Protein AF-A0A0N0DBN7-F1 (afdb_monomer_lite)

Radius of gyration: 16.83 Å; chains: 1; bounding box: 36×42×46 Å

Sequence (78 aa):
MSSDTESEERHLENGCWIYGRFYGSWKRGNYVCPIDSEELERLDIFHKCFLVARGEPFSAPIARYSLKIIDLGTGTGI

Foldseek 3Di:
DDPDPPPDPPDDPAFDDDPNFTDGPPPPPPDPDGDDPVVLVVVVVVVVVCCVVVVDPDPDDDDPDPDDDDDDCCRNVD

Secondary structure (DSSP, 8-state):
-------------SEEEETTEEEESTTTTS--S--SHHHHHHHHHHHHHHHHHHSSS-SS---SS------SS-TT--

pLDDT: mean 81.49, std 13.82, range [35.66, 94.56]

Organism: Fusarium langsethiae (NCBI:txid179993)

Structure (mmCIF, N/CA/C/O backbone):
data_AF-A0A0N0DBN7-F1
#
_entry.id   AF-A0A0N0DBN7-F1
#
loop_
_atom_site.group_PDB
_atom_site.id
_atom_site.type_symbol
_atom_site.label_atom_id
_atom_site.label_alt_id
_atom_site.label_comp_id
_atom_site.label_asym_id
_atom_site.label_entity_id
_atom_site.label_seq_id
_atom_site.pdbx_PDB_ins_code
_atom_site.Cartn_x
_atom_site.Cartn_y
_atom_site.Cartn_z
_atom_site.occupancy
_atom_site.B_iso_or_equiv
_atom_site.auth_seq_id
_atom_site.auth_comp_id
_atom_site.auth_asym_id
_atom_site.auth_atom_id
_atom_site.pdbx_PDB_model_num
ATOM 1 N N . MET A 1 1 ? -3.143 31.530 3.969 1.00 35.66 1 MET A N 1
ATOM 2 C CA . MET A 1 1 ? -2.408 31.148 2.748 1.00 35.66 1 MET A CA 1
ATOM 3 C C . MET A 1 1 ? -2.224 29.648 2.815 1.00 35.66 1 MET A C 1
ATOM 5 O O . MET A 1 1 ? -1.466 29.189 3.656 1.00 35.66 1 MET A O 1
ATOM 9 N N . SER A 1 2 ? -3.052 28.915 2.071 1.00 41.06 2 SER A N 1
ATOM 10 C CA . SER A 1 2 ? -2.982 27.455 1.975 1.00 41.06 2 SER A CA 1
ATOM 11 C C . SER A 1 2 ? -1.711 27.127 1.202 1.00 41.06 2 SER A C 1
ATOM 13 O O . SER A 1 2 ? -1.590 27.554 0.060 1.00 41.06 2 SER A O 1
ATOM 15 N N . SER A 1 3 ? -0.729 26.501 1.845 1.00 41.53 3 SER A N 1
ATOM 16 C CA . SER A 1 3 ? 0.438 25.974 1.145 1.00 41.53 3 SER A CA 1
ATOM 17 C C . SER A 1 3 ? -0.023 24.742 0.383 1.00 41.53 3 SER A C 1
ATOM 19 O O . SER A 1 3 ? -0.327 23.717 1.002 1.00 41.53 3 SER A O 1
ATOM 21 N N . ASP A 1 4 ? -0.126 24.870 -0.935 1.00 47.22 4 ASP A N 1
ATOM 22 C CA . ASP A 1 4 ? -0.295 23.738 -1.833 1.00 47.22 4 ASP A CA 1
ATOM 23 C C . ASP A 1 4 ? 0.819 22.737 -1.522 1.00 47.22 4 ASP A C 1
ATOM 25 O O . ASP A 1 4 ? 2.008 23.046 -1.607 1.00 47.22 4 ASP A O 1
ATOM 29 N N . THR A 1 5 ? 0.429 21.565 -1.025 1.00 52.00 5 THR A N 1
ATOM 30 C CA . THR A 1 5 ? 1.363 20.467 -0.787 1.00 52.00 5 THR A CA 1
ATOM 31 C C . THR A 1 5 ? 1.657 19.874 -2.156 1.00 52.00 5 THR A C 1
ATOM 33 O O . THR A 1 5 ? 0.976 18.947 -2.585 1.00 52.00 5 THR A O 1
ATOM 36 N N . GLU A 1 6 ? 2.608 20.458 -2.887 1.00 51.78 6 GLU A N 1
ATOM 37 C CA . GLU A 1 6 ? 3.219 19.767 -4.019 1.00 51.78 6 GLU A CA 1
ATOM 38 C C . GLU A 1 6 ? 3.821 18.475 -3.464 1.00 51.78 6 GLU A C 1
ATOM 40 O O . GLU A 1 6 ? 4.718 18.489 -2.619 1.00 51.78 6 GLU A O 1
ATOM 45 N N . SER A 1 7 ? 3.246 17.343 -3.862 1.00 57.31 7 SER A N 1
ATOM 46 C CA . SER A 1 7 ? 3.783 16.031 -3.540 1.00 57.31 7 SER A CA 1
ATOM 47 C C . SER A 1 7 ? 5.168 15.939 -4.168 1.00 57.31 7 SER A C 1
ATOM 49 O O . SER A 1 7 ? 5.268 15.852 -5.392 1.00 57.31 7 SER A O 1
ATOM 51 N N . GLU A 1 8 ? 6.224 15.980 -3.355 1.00 60.97 8 GLU A N 1
ATOM 52 C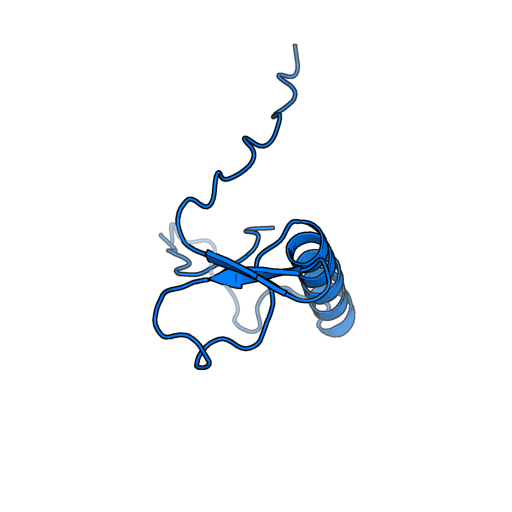 CA . GLU A 1 8 ? 7.578 15.723 -3.841 1.00 60.97 8 GLU A CA 1
ATOM 53 C C . GLU A 1 8 ? 7.583 14.378 -4.578 1.00 60.97 8 GLU A C 1
ATOM 55 O O . GLU A 1 8 ? 7.277 13.329 -3.996 1.00 60.97 8 GLU A O 1
ATOM 60 N N . GLU A 1 9 ? 7.872 14.405 -5.882 1.00 62.78 9 GLU A N 1
ATOM 61 C CA . GLU A 1 9 ? 7.958 13.188 -6.681 1.00 62.78 9 GLU A CA 1
ATOM 62 C C . GLU A 1 9 ? 9.053 12.300 -6.096 1.00 62.78 9 GLU A C 1
ATOM 64 O O . GLU A 1 9 ? 10.236 12.648 -6.109 1.00 62.78 9 GLU A O 1
ATOM 69 N N . ARG A 1 10 ? 8.674 11.124 -5.586 1.00 63.59 10 ARG A N 1
ATOM 70 C CA . ARG A 1 10 ? 9.643 10.164 -5.053 1.00 63.59 10 ARG A CA 1
ATOM 71 C C . ARG A 1 10 ? 10.599 9.759 -6.168 1.00 63.59 10 ARG A C 1
ATOM 73 O O . ARG A 1 10 ? 10.235 9.009 -7.070 1.00 63.59 10 ARG A O 1
ATOM 80 N N . HIS A 1 11 ? 11.833 10.238 -6.088 1.00 63.34 11 HIS A N 1
ATOM 81 C CA . HIS A 1 11 ? 12.888 9.856 -7.012 1.00 63.34 11 HIS A CA 1
ATOM 82 C C . HIS A 1 11 ? 13.347 8.434 -6.686 1.00 63.34 11 HIS A C 1
ATOM 84 O O . HIS A 1 11 ? 14.069 8.183 -5.722 1.00 63.34 11 HIS A O 1
ATOM 90 N N . LEU A 1 12 ? 12.865 7.474 -7.473 1.00 70.69 12 LEU A N 1
ATOM 91 C CA . LEU A 1 12 ? 13.238 6.073 -7.341 1.00 70.69 12 LEU A CA 1
ATOM 92 C C . LEU A 1 12 ? 14.547 5.826 -8.099 1.00 70.69 12 LEU A C 1
ATOM 94 O O . LEU A 1 12 ? 14.558 5.665 -9.315 1.00 70.69 12 LEU A O 1
ATOM 98 N N . GLU A 1 13 ? 15.660 5.774 -7.372 1.00 69.19 13 GLU A N 1
ATOM 99 C CA . GLU A 1 13 ? 16.995 5.634 -7.976 1.00 69.19 13 GLU A CA 1
ATOM 100 C C . GLU A 1 13 ? 17.283 4.212 -8.499 1.00 69.19 13 GLU A C 1
ATOM 102 O O . GLU A 1 13 ? 18.138 4.018 -9.360 1.00 69.19 13 GLU A O 1
ATOM 107 N N . ASN A 1 14 ? 16.557 3.202 -8.004 1.00 79.06 14 ASN A N 1
ATOM 108 C CA . ASN A 1 14 ? 16.889 1.787 -8.185 1.00 79.06 14 ASN A CA 1
ATOM 109 C C . ASN A 1 14 ? 15.734 0.981 -8.810 1.00 79.06 14 ASN A C 1
ATOM 111 O O . ASN A 1 14 ? 14.927 0.364 -8.108 1.00 79.06 14 ASN A O 1
ATOM 115 N N . GLY A 1 15 ? 15.688 0.927 -10.144 1.00 86.12 15 GLY A N 1
ATOM 116 C CA . GLY A 1 15 ? 14.691 0.148 -10.884 1.00 86.12 15 GLY A CA 1
ATOM 117 C C . GLY A 1 15 ? 14.947 0.052 -12.387 1.00 86.12 15 GLY A C 1
ATOM 118 O O . GLY A 1 15 ? 16.004 0.440 -12.881 1.00 86.12 15 GLY A O 1
ATOM 119 N N . CYS A 1 16 ? 13.993 -0.519 -13.119 1.00 90.12 16 CYS A N 1
ATOM 120 C CA . CYS A 1 16 ? 14.045 -0.636 -14.574 1.00 90.12 16 CYS A CA 1
ATOM 121 C C . CYS A 1 16 ? 12.685 -0.344 -15.209 1.00 90.12 16 CYS A C 1
ATOM 123 O O . CYS A 1 16 ? 11.643 -0.711 -14.667 1.00 90.12 16 CYS A O 1
ATOM 125 N N . TRP A 1 17 ? 12.722 0.282 -16.383 1.00 90.88 17 TRP A N 1
ATOM 126 C CA . TRP A 1 17 ? 11.546 0.519 -17.208 1.00 90.88 17 TRP A CA 1
ATOM 127 C C . TRP A 1 17 ? 11.300 -0.676 -18.126 1.00 90.88 17 TRP A C 1
ATOM 129 O O . TRP A 1 17 ? 12.193 -1.097 -18.863 1.00 90.88 17 TRP A O 1
ATOM 139 N N . ILE A 1 18 ? 10.091 -1.229 -18.077 1.00 91.19 18 ILE A N 1
ATOM 140 C CA . ILE A 1 18 ? 9.655 -2.353 -18.908 1.00 91.19 18 ILE A CA 1
ATOM 141 C C . ILE A 1 18 ? 8.267 -2.004 -19.449 1.00 91.19 18 ILE A C 1
ATOM 143 O O . ILE A 1 18 ? 7.354 -1.737 -18.677 1.00 91.19 18 ILE A O 1
ATOM 147 N N . TYR A 1 19 ? 8.117 -1.969 -20.777 1.00 93.62 19 TYR A N 1
ATOM 148 C CA . TYR A 1 19 ? 6.858 -1.620 -21.460 1.00 93.62 19 TYR A CA 1
ATOM 149 C C . TYR A 1 19 ? 6.209 -0.309 -20.974 1.00 93.62 19 TYR A C 1
ATOM 151 O O . TYR A 1 19 ? 4.992 -0.218 -20.865 1.00 93.62 19 TYR A O 1
ATOM 159 N N . GLY A 1 20 ? 7.023 0.709 -20.673 1.00 92.38 20 GLY A N 1
ATOM 160 C CA . GLY A 1 20 ? 6.533 2.011 -20.204 1.00 92.38 20 GLY A CA 1
ATOM 161 C C . GLY A 1 20 ? 6.132 2.053 -18.728 1.00 92.38 20 GLY A C 1
ATOM 162 O O . GLY A 1 20 ? 5.629 3.073 -18.282 1.00 92.38 20 GLY A O 1
ATOM 163 N N . ARG A 1 21 ? 6.384 0.982 -17.969 1.00 93.12 21 ARG A N 1
ATOM 164 C CA . ARG A 1 21 ? 6.120 0.903 -16.530 1.00 93.12 21 ARG A CA 1
ATOM 165 C C . ARG A 1 21 ? 7.415 0.738 -15.740 1.00 93.12 21 ARG A C 1
ATOM 167 O O . ARG A 1 21 ? 8.358 0.107 -16.231 1.00 93.12 21 ARG A O 1
ATOM 174 N N . PHE A 1 22 ? 7.485 1.303 -14.537 1.00 91.06 22 PHE A N 1
ATOM 175 C CA . PHE A 1 22 ? 8.699 1.272 -13.712 1.00 91.06 22 PHE A CA 1
ATOM 176 C C . PHE A 1 22 ? 8.628 0.175 -12.648 1.00 91.06 22 PHE A C 1
ATOM 178 O O . PHE A 1 22 ? 7.651 0.076 -11.916 1.00 91.06 22 PHE A O 1
ATOM 185 N N . TYR A 1 23 ? 9.679 -0.639 -12.534 1.00 90.62 23 TYR A N 1
ATOM 186 C CA . TYR A 1 23 ? 9.757 -1.760 -11.592 1.00 90.62 23 TYR A CA 1
ATOM 187 C C . TYR A 1 23 ? 10.994 -1.652 -10.705 1.00 90.62 23 TYR A C 1
ATOM 189 O O . TYR A 1 23 ? 12.080 -1.324 -11.183 1.00 90.62 23 TYR A O 1
ATOM 197 N N . GLY A 1 24 ? 10.855 -2.007 -9.426 1.00 88.44 24 GLY A N 1
ATOM 198 C CA . GLY A 1 24 ? 11.970 -2.026 -8.478 1.00 88.44 24 GLY A CA 1
ATOM 199 C C . GLY A 1 24 ? 13.038 -3.069 -8.827 1.00 88.44 24 GLY A C 1
ATO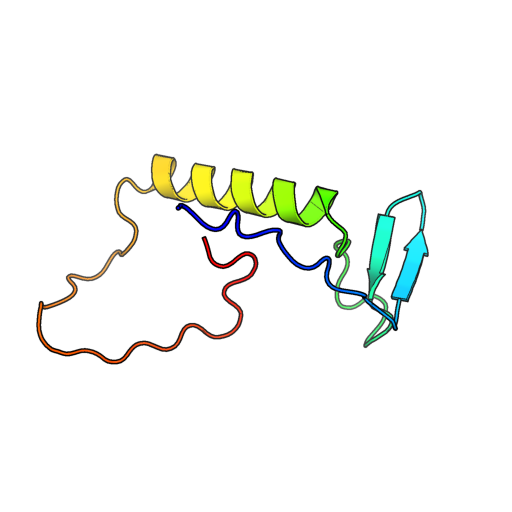M 200 O O . GLY A 1 24 ? 12.739 -4.163 -9.311 1.00 88.44 24 GLY A O 1
ATOM 201 N N . SER A 1 25 ? 14.306 -2.742 -8.565 1.00 85.25 25 SER A N 1
ATOM 202 C CA . SER A 1 25 ? 15.436 -3.648 -8.827 1.00 85.25 25 SER A CA 1
ATOM 203 C C . SER A 1 25 ? 15.663 -4.677 -7.711 1.00 85.25 25 SER A C 1
ATOM 205 O O . SER A 1 25 ? 16.198 -5.763 -7.960 1.00 85.25 25 SER A O 1
ATOM 207 N N . TRP A 1 26 ? 15.242 -4.368 -6.480 1.00 79.94 26 TRP A N 1
ATOM 208 C CA . TRP A 1 26 ? 15.374 -5.265 -5.334 1.00 79.94 26 TRP A CA 1
ATOM 209 C C . TRP A 1 26 ? 14.518 -6.517 -5.514 1.00 79.94 26 TRP A C 1
ATOM 211 O O . TRP A 1 26 ? 13.315 -6.427 -5.754 1.00 79.94 26 TRP A O 1
ATOM 221 N N . LYS A 1 27 ? 15.129 -7.700 -5.349 1.00 78.69 27 LYS A N 1
ATOM 222 C CA . LYS A 1 27 ? 14.425 -8.992 -5.425 1.00 78.69 27 LYS A CA 1
ATOM 223 C C . LYS A 1 27 ? 13.582 -9.129 -6.702 1.00 78.69 27 LYS A C 1
ATOM 225 O O . LYS A 1 27 ? 12.458 -9.630 -6.650 1.00 78.69 27 LYS A O 1
ATOM 230 N N . ARG A 1 28 ? 14.145 -8.692 -7.835 1.00 72.50 28 ARG A N 1
ATOM 231 C CA . ARG A 1 28 ? 13.506 -8.681 -9.159 1.00 72.50 28 ARG A CA 1
ATOM 232 C C . ARG A 1 28 ? 12.694 -9.959 -9.410 1.00 72.50 28 ARG A C 1
ATOM 234 O O . ARG A 1 28 ? 13.216 -11.062 -9.278 1.00 72.50 28 ARG A O 1
ATOM 241 N N . GLY A 1 29 ? 11.415 -9.788 -9.740 1.00 73.56 29 GLY A N 1
ATOM 242 C CA . GLY A 1 29 ? 10.459 -10.879 -9.960 1.00 73.56 29 GLY A CA 1
ATOM 243 C C . GLY A 1 29 ? 9.612 -11.269 -8.742 1.00 73.56 29 GLY A C 1
ATOM 244 O O . GLY A 1 29 ? 8.559 -11.864 -8.933 1.00 73.56 29 GLY A O 1
ATOM 245 N N . ASN A 1 30 ? 9.999 -10.905 -7.511 1.00 83.00 30 ASN A N 1
ATOM 246 C CA . ASN A 1 30 ? 9.155 -11.149 -6.329 1.00 83.00 30 ASN A CA 1
ATOM 247 C C . ASN A 1 30 ? 8.008 -10.138 -6.202 1.00 83.00 30 ASN A C 1
ATOM 249 O O . ASN A 1 30 ? 6.949 -10.482 -5.686 1.00 83.00 30 ASN A O 1
ATOM 253 N N . TYR A 1 31 ? 8.212 -8.902 -6.665 1.00 84.19 31 TYR A N 1
ATOM 254 C CA . TYR A 1 31 ? 7.148 -7.913 -6.805 1.00 84.19 31 TYR A CA 1
ATOM 255 C C . TYR A 1 31 ? 6.866 -7.723 -8.293 1.00 84.19 31 TYR A C 1
ATOM 257 O O . TYR A 1 31 ? 7.724 -7.249 -9.037 1.00 84.19 31 TYR A O 1
ATOM 265 N N . VAL A 1 32 ? 5.696 -8.189 -8.729 1.00 87.25 32 VAL A N 1
ATOM 266 C CA . VAL A 1 32 ? 5.310 -8.231 -10.149 1.00 87.25 32 VAL A CA 1
ATOM 267 C C . VAL A 1 32 ? 4.582 -6.971 -10.607 1.00 87.25 32 VAL A C 1
ATOM 269 O O . VAL A 1 32 ? 4.387 -6.792 -11.806 1.00 87.25 32 VAL A O 1
ATOM 272 N N . CYS A 1 33 ? 4.178 -6.109 -9.673 1.00 89.62 33 CYS A N 1
ATOM 273 C CA . CYS A 1 33 ? 3.495 -4.866 -9.992 1.00 89.62 33 CYS A CA 1
ATOM 274 C C . CYS A 1 33 ? 4.507 -3.742 -10.266 1.00 89.62 33 CYS A C 1
ATOM 276 O O . CYS A 1 33 ? 5.601 -3.739 -9.689 1.00 89.62 33 CYS A O 1
ATOM 278 N N . PRO A 1 34 ? 4.152 -2.791 -11.140 1.00 92.19 34 PRO A N 1
ATOM 279 C CA . PRO A 1 34 ? 4.916 -1.562 -11.292 1.00 92.19 34 PRO A CA 1
ATOM 280 C C . PRO A 1 34 ? 4.870 -0.703 -10.018 1.00 92.19 34 PRO A C 1
ATOM 282 O O . PRO A 1 34 ? 4.103 -0.972 -9.100 1.00 92.19 34 PRO A O 1
ATOM 285 N N . ILE A 1 35 ? 5.737 0.301 -9.930 1.00 89.56 35 ILE A N 1
ATOM 286 C CA . ILE A 1 35 ? 5.856 1.245 -8.805 1.00 89.56 35 ILE A CA 1
ATOM 287 C C . ILE A 1 35 ? 5.965 2.693 -9.320 1.00 89.56 35 ILE A C 1
ATOM 289 O O . ILE A 1 35 ? 6.726 3.501 -8.795 1.00 89.56 35 ILE A O 1
ATOM 293 N N . ASP A 1 36 ? 5.237 2.991 -10.395 1.00 91.31 36 ASP A N 1
ATOM 294 C CA . ASP A 1 36 ? 5.123 4.310 -11.028 1.00 91.31 36 ASP A CA 1
ATOM 295 C C . ASP A 1 36 ? 3.875 5.080 -10.553 1.00 91.31 36 ASP A C 1
ATOM 297 O O . ASP A 1 36 ? 3.058 4.570 -9.785 1.00 91.31 36 ASP A O 1
ATOM 301 N N . SER A 1 37 ? 3.735 6.332 -11.003 1.00 89.75 37 SER A N 1
ATOM 302 C CA . SER A 1 37 ? 2.607 7.212 -10.663 1.00 89.75 37 SER A CA 1
ATOM 303 C C . SER A 1 37 ? 1.255 6.660 -11.115 1.00 89.75 37 SER A C 1
ATOM 305 O O . SER A 1 37 ? 0.269 6.791 -10.396 1.00 89.75 37 SER A O 1
ATOM 307 N N . GLU A 1 38 ? 1.206 5.993 -12.268 1.00 92.31 38 GLU A N 1
ATOM 308 C CA . GLU A 1 38 ? -0.017 5.359 -12.767 1.00 92.31 38 GLU A CA 1
ATOM 309 C C . GLU A 1 38 ? -0.469 4.213 -11.844 1.00 92.31 38 GLU A C 1
ATOM 311 O O . GLU A 1 38 ? -1.657 4.064 -11.559 1.00 92.31 38 GLU A O 1
ATOM 316 N N . GLU A 1 39 ? 0.465 3.407 -11.324 1.00 92.44 39 GLU A N 1
ATOM 317 C CA . GLU A 1 39 ? 0.122 2.380 -10.334 1.00 92.44 39 GLU A CA 1
ATOM 318 C C . GLU A 1 39 ? -0.332 2.982 -9.003 1.00 92.44 39 GLU A C 1
ATOM 320 O O . GLU A 1 39 ? -1.230 2.437 -8.358 1.00 92.44 39 GLU A O 1
ATOM 325 N N . LEU A 1 40 ? 0.262 4.108 -8.601 1.00 90.56 40 LEU A N 1
ATOM 326 C CA . LEU A 1 40 ? -0.140 4.835 -7.401 1.00 90.56 40 LEU A CA 1
ATOM 327 C C . LEU A 1 40 ? -1.609 5.283 -7.496 1.00 90.56 40 LEU A C 1
ATOM 329 O O . LEU A 1 40 ? -2.396 4.986 -6.600 1.00 90.56 40 LEU A O 1
ATOM 333 N N . GLU A 1 41 ? -2.007 5.883 -8.621 1.00 92.62 41 GLU A N 1
ATOM 334 C CA . GLU A 1 41 ? -3.399 6.278 -8.882 1.00 92.62 41 GLU A CA 1
ATOM 335 C C . GLU A 1 41 ? -4.345 5.063 -8.904 1.00 92.62 41 GLU A C 1
ATOM 337 O O . GLU A 1 41 ? -5.443 5.089 -8.337 1.00 92.62 41 GLU A O 1
ATOM 342 N N . ARG A 1 42 ? -3.906 3.944 -9.494 1.00 94.56 42 ARG A N 1
ATOM 343 C CA . ARG A 1 42 ? -4.673 2.690 -9.486 1.00 94.56 42 ARG A CA 1
ATOM 344 C C . ARG A 1 42 ? -4.935 2.188 -8.059 1.00 94.56 42 ARG A C 1
ATOM 346 O O . ARG A 1 42 ? -6.021 1.664 -7.788 1.00 94.56 42 ARG A O 1
ATOM 353 N N . LEU 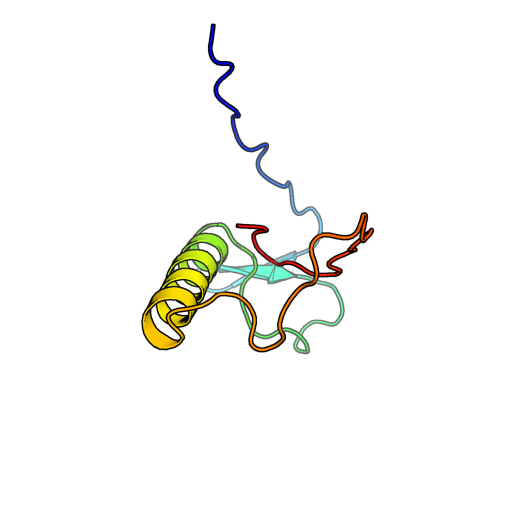A 1 43 ? -3.959 2.313 -7.155 1.00 93.06 43 LEU A N 1
ATOM 354 C CA . LEU A 1 43 ? -4.098 1.926 -5.747 1.00 93.06 43 LEU A CA 1
ATOM 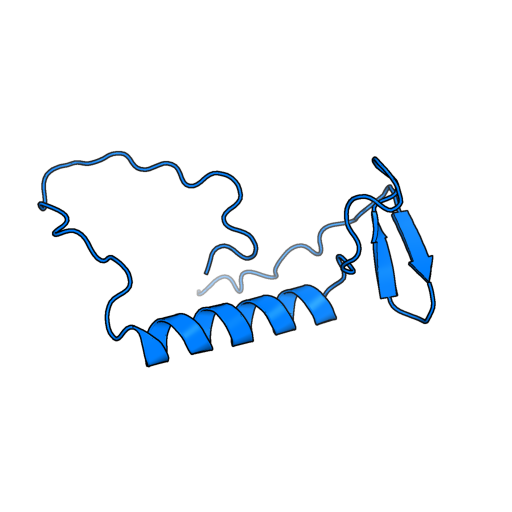355 C C . LEU A 1 43 ? -5.074 2.836 -4.991 1.00 93.06 43 LEU A C 1
ATOM 357 O O . LEU A 1 43 ? -5.845 2.326 -4.177 1.00 93.06 43 LEU A O 1
ATOM 361 N N . ASP A 1 44 ? -5.125 4.126 -5.312 1.00 93.56 44 ASP A N 1
ATOM 362 C CA . ASP A 1 44 ? -6.082 5.067 -4.715 1.00 93.56 44 ASP A CA 1
ATOM 363 C C . ASP A 1 44 ? -7.529 4.750 -5.114 1.00 93.56 44 ASP A C 1
ATOM 365 O O . ASP A 1 44 ? -8.434 4.701 -4.270 1.00 93.56 44 ASP A O 1
ATOM 369 N N . ILE A 1 45 ? -7.759 4.432 -6.393 1.00 94.12 45 ILE A N 1
ATOM 370 C CA . ILE A 1 45 ? -9.069 3.961 -6.868 1.00 94.12 45 ILE A CA 1
ATOM 371 C C . ILE A 1 45 ? -9.461 2.676 -6.128 1.00 94.12 45 ILE A C 1
ATOM 373 O O . ILE A 1 45 ? -10.595 2.535 -5.662 1.00 94.12 45 ILE A O 1
ATOM 377 N N . PHE A 1 46 ? -8.519 1.745 -5.977 1.00 92.62 46 PHE A N 1
ATOM 378 C CA . PHE A 1 46 ? -8.753 0.481 -5.285 1.00 92.62 46 PHE A CA 1
ATOM 379 C C . PHE A 1 46 ? -9.086 0.676 -3.797 1.00 92.62 46 PHE A C 1
ATOM 381 O O . PHE A 1 46 ? -10.029 0.057 -3.294 1.00 92.62 46 PHE A O 1
ATOM 388 N N . HIS A 1 47 ? -8.385 1.583 -3.110 1.00 90.50 47 HIS A N 1
ATOM 389 C CA . HIS A 1 47 ? -8.715 1.997 -1.746 1.00 90.50 47 HIS A CA 1
ATOM 390 C C . HIS A 1 47 ? -10.160 2.516 -1.672 1.00 90.50 47 HIS A C 1
ATOM 392 O O . HIS A 1 47 ? -10.951 2.077 -0.828 1.00 90.50 47 HIS A O 1
ATOM 398 N N . LYS A 1 48 ? -10.5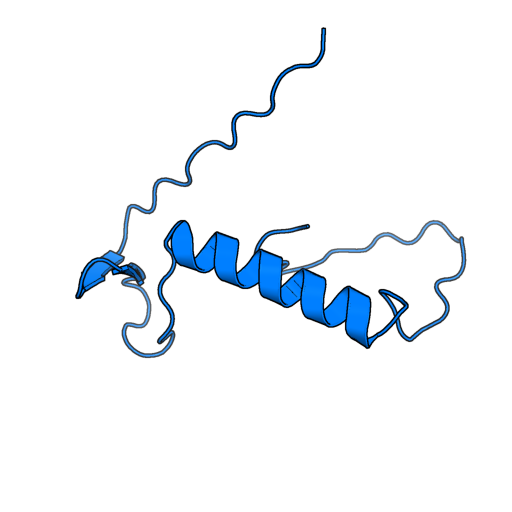56 3.390 -2.609 1.00 91.81 48 LYS A N 1
ATOM 399 C CA . LYS A 1 48 ? -11.916 3.938 -2.647 1.00 91.81 48 LYS A CA 1
ATOM 400 C C . LYS A 1 48 ? -12.979 2.861 -2.862 1.00 91.81 48 LYS A C 1
ATOM 402 O O . LYS A 1 48 ? -14.020 2.908 -2.200 1.00 91.81 48 LYS A O 1
ATOM 407 N N . CYS A 1 49 ? -12.728 1.886 -3.736 1.00 94.06 49 CYS A N 1
ATOM 408 C CA . CYS A 1 49 ? -13.629 0.752 -3.943 1.00 94.06 49 CYS A CA 1
ATOM 409 C C . CYS A 1 49 ? -13.903 0.001 -2.633 1.00 94.06 49 CYS A C 1
ATOM 411 O O . CYS A 1 49 ? -15.058 -0.318 -2.346 1.00 94.06 49 CYS A O 1
ATOM 413 N N . PHE A 1 50 ? -12.878 -0.231 -1.808 1.00 90.31 50 PHE A N 1
ATOM 414 C CA . PHE A 1 50 ? -13.061 -0.899 -0.520 1.00 90.31 50 PHE A CA 1
ATOM 415 C C . PHE A 1 50 ? -13.839 -0.070 0.489 1.00 90.31 50 PHE A C 1
ATOM 417 O O . PHE A 1 50 ? -14.689 -0.630 1.179 1.00 90.31 50 PHE A O 1
ATOM 424 N N . LEU A 1 51 ? -13.589 1.238 0.573 1.00 90.00 51 LEU A N 1
ATOM 425 C CA . LEU A 1 51 ? -14.366 2.109 1.454 1.00 90.00 51 LEU A CA 1
ATOM 426 C C . LEU A 1 51 ? -15.858 2.071 1.100 1.00 90.00 51 LEU A C 1
ATOM 428 O O . LEU A 1 51 ? -16.697 1.937 1.987 1.00 90.00 51 LEU A O 1
ATOM 432 N N . VAL A 1 52 ? -16.190 2.134 -0.195 1.00 93.94 52 VAL A N 1
ATOM 433 C CA . VAL A 1 52 ? -17.584 2.063 -0.666 1.00 93.94 52 VAL A CA 1
ATOM 434 C C . VAL A 1 52 ? -18.195 0.691 -0.383 1.00 93.94 52 VAL A C 1
ATOM 436 O O . VAL A 1 52 ? -19.315 0.615 0.111 1.00 93.94 52 VAL A O 1
ATOM 439 N N . ALA A 1 53 ? -17.468 -0.393 -0.665 1.00 94.25 53 ALA A N 1
ATOM 440 C CA . ALA A 1 53 ? -17.972 -1.749 -0.468 1.00 94.25 53 ALA A CA 1
ATOM 441 C C . ALA A 1 53 ? -18.164 -2.110 1.015 1.00 94.25 53 ALA A C 1
ATOM 443 O O . ALA A 1 53 ? -19.081 -2.856 1.351 1.00 94.25 53 ALA A O 1
ATOM 444 N N . ARG A 1 54 ? -17.296 -1.608 1.904 1.00 91.12 54 ARG A N 1
ATOM 445 C CA . ARG A 1 54 ? -17.334 -1.924 3.340 1.00 91.12 54 ARG A CA 1
ATOM 446 C C . ARG A 1 54 ? -18.253 -1.013 4.145 1.00 91.12 54 ARG A C 1
ATOM 448 O O . ARG A 1 54 ? -18.684 -1.423 5.219 1.00 91.12 54 ARG A O 1
ATOM 455 N N . GLY A 1 55 ? -18.513 0.208 3.681 1.00 88.31 55 GLY A N 1
ATOM 456 C CA . GLY A 1 55 ? -19.279 1.226 4.408 1.00 88.31 55 GLY A CA 1
ATOM 457 C C . GLY A 1 55 ? -18.514 1.867 5.573 1.00 88.31 55 GLY A C 1
ATOM 458 O O . GLY A 1 55 ? -18.611 3.074 5.755 1.00 88.31 55 GLY A O 1
ATOM 459 N N . GLU A 1 56 ? -17.707 1.093 6.308 1.00 84.38 56 GLU A N 1
ATOM 460 C CA . GLU A 1 56 ? -16.884 1.562 7.429 1.00 84.38 56 GLU A CA 1
ATOM 461 C C . GLU A 1 56 ? -15.397 1.181 7.257 1.00 8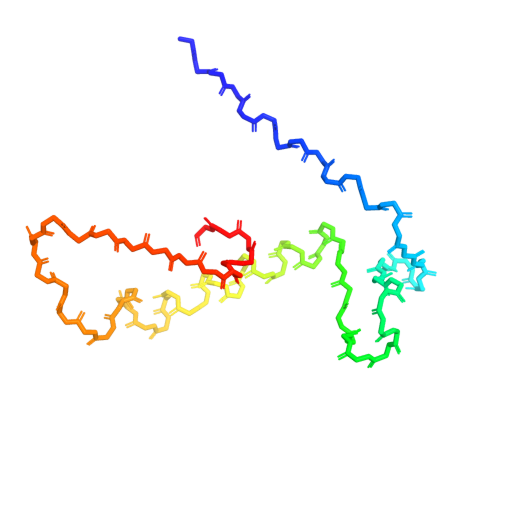4.38 56 GLU A C 1
ATOM 463 O O . GLU A 1 56 ? -15.080 0.078 6.790 1.00 84.38 56 GLU A O 1
ATOM 468 N N . PRO A 1 57 ? -14.451 2.046 7.677 1.00 78.62 57 PRO A N 1
ATOM 469 C CA . PRO A 1 57 ? -13.014 1.810 7.517 1.00 78.62 57 PRO A CA 1
ATOM 470 C C . PRO A 1 57 ? -12.469 0.714 8.444 1.00 78.62 57 PRO A C 1
ATOM 472 O O . PRO A 1 57 ? -11.486 0.053 8.109 1.00 78.62 57 PRO A O 1
ATOM 475 N N . PHE A 1 58 ? -13.131 0.420 9.565 1.00 81.38 58 PHE A N 1
ATOM 476 C CA . PHE A 1 58 ? -12.669 -0.562 10.551 1.00 81.38 58 PHE A CA 1
ATOM 477 C C . PHE A 1 58 ? -13.794 -1.519 10.935 1.00 81.38 58 PHE A C 1
ATOM 479 O O . PHE A 1 58 ? -14.937 -1.111 11.094 1.00 81.38 58 PHE A O 1
ATOM 486 N N . SER A 1 59 ? -13.470 -2.804 11.085 1.00 83.94 59 SER A N 1
ATOM 487 C CA . SER A 1 59 ? -14.455 -3.815 11.502 1.00 83.94 59 SER A CA 1
ATOM 488 C C . SER A 1 59 ? -14.605 -3.906 13.024 1.00 83.94 59 SER A C 1
ATOM 490 O O . SER A 1 59 ? -15.589 -4.451 13.512 1.00 83.94 59 SER A O 1
ATOM 492 N N . ALA A 1 60 ? -13.620 -3.410 13.777 1.00 84.06 60 ALA A N 1
ATOM 493 C CA . ALA A 1 60 ? -13.625 -3.426 15.233 1.00 84.06 60 ALA A CA 1
ATOM 494 C C . ALA A 1 60 ? -14.030 -2.050 15.787 1.00 84.06 60 ALA A C 1
ATOM 496 O O . ALA A 1 60 ? -13.589 -1.030 15.251 1.00 84.06 60 ALA A O 1
ATOM 497 N N . PRO A 1 61 ? -14.817 -1.995 16.875 1.00 82.25 61 PRO A N 1
ATOM 498 C CA . PRO A 1 61 ? -15.126 -0.740 17.543 1.00 82.25 61 PRO A CA 1
ATOM 499 C C . PRO A 1 61 ? -13.847 -0.141 18.139 1.00 82.25 61 PRO A C 1
ATOM 501 O O . PRO A 1 61 ? -13.243 -0.707 19.050 1.00 82.25 61 PRO A O 1
ATOM 504 N N . ILE A 1 62 ? -13.432 1.018 17.629 1.00 79.38 62 ILE A N 1
ATOM 505 C CA . ILE A 1 62 ? -12.290 1.760 18.167 1.00 79.38 62 ILE A CA 1
ATOM 506 C C . ILE A 1 62 ? -12.794 2.628 19.320 1.00 79.38 62 ILE A C 1
ATOM 508 O O . ILE A 1 62 ? -13.513 3.610 19.121 1.00 79.38 62 ILE A O 1
ATOM 512 N N . ALA A 1 63 ? -12.434 2.255 20.547 1.00 77.50 63 ALA A N 1
ATOM 513 C CA . ALA A 1 63 ? -12.748 3.057 21.720 1.00 77.50 63 ALA A CA 1
ATOM 514 C C . ALA A 1 63 ? -11.957 4.376 21.683 1.00 77.50 63 ALA A C 1
ATOM 516 O O . ALA A 1 63 ? -10.760 4.377 21.401 1.00 77.50 63 ALA A O 1
ATOM 517 N N . ARG A 1 64 ? -12.615 5.499 22.002 1.00 69.75 64 ARG A N 1
ATOM 518 C CA . ARG A 1 64 ? -12.039 6.861 21.974 1.00 69.75 64 ARG A CA 1
ATOM 519 C C . ARG A 1 64 ? -11.044 7.142 23.115 1.00 69.75 64 ARG A C 1
ATOM 521 O O . ARG A 1 64 ? -11.004 8.248 23.646 1.00 69.75 64 ARG A O 1
ATOM 528 N N . TYR A 1 65 ? -10.265 6.148 23.524 1.00 74.56 65 TYR A N 1
ATOM 529 C CA . TYR A 1 65 ? -9.108 6.359 24.389 1.00 74.56 65 TYR A CA 1
ATOM 530 C C . TYR A 1 65 ? -7.921 6.811 23.529 1.00 74.56 65 TYR A C 1
ATOM 532 O O . TYR A 1 65 ? -7.931 6.636 22.312 1.00 74.56 65 TYR A O 1
ATOM 540 N N . SER A 1 66 ? -6.907 7.423 24.139 1.00 73.88 66 SER A N 1
ATOM 541 C CA . SER A 1 66 ? -5.704 7.924 23.462 1.00 73.88 66 SER A CA 1
ATOM 542 C C . SER A 1 66 ? -4.827 6.783 22.924 1.00 73.88 66 SER A C 1
ATOM 544 O O . SER A 1 66 ? -3.754 6.485 23.447 1.00 73.88 66 SER A O 1
ATOM 546 N N . LEU A 1 67 ? -5.296 6.120 21.869 1.00 80.62 67 LEU A N 1
ATOM 547 C CA . LEU A 1 67 ? -4.577 5.064 21.172 1.00 80.62 67 LEU A CA 1
ATOM 548 C C . LEU A 1 67 ? -3.482 5.680 20.300 1.00 80.62 67 LEU A C 1
ATOM 550 O O . LEU A 1 67 ? -3.717 6.629 19.553 1.00 80.62 67 LEU A O 1
ATOM 554 N N . LYS A 1 68 ? -2.277 5.116 20.384 1.00 85.75 68 LYS A N 1
ATOM 555 C CA . LYS A 1 68 ? -1.191 5.387 19.440 1.00 85.75 68 LYS A CA 1
ATOM 556 C C . LYS A 1 68 ? -1.165 4.246 18.435 1.00 85.75 68 LYS A C 1
ATOM 558 O O . LYS A 1 68 ? -0.908 3.109 18.820 1.00 85.75 68 LYS A O 1
ATOM 563 N N . ILE A 1 69 ? -1.461 4.553 17.177 1.00 84.56 69 ILE A N 1
ATOM 564 C CA . ILE A 1 69 ? -1.514 3.580 16.084 1.00 84.56 69 ILE A CA 1
ATOM 565 C C . ILE A 1 69 ? -0.359 3.878 15.132 1.00 84.56 69 ILE A C 1
ATOM 567 O O . ILE A 1 69 ? -0.094 5.039 14.826 1.00 84.56 69 ILE A O 1
ATOM 571 N N . ILE A 1 70 ? 0.329 2.828 14.692 1.00 90.31 70 ILE A N 1
ATOM 572 C CA . ILE A 1 70 ? 1.326 2.887 13.627 1.00 90.31 70 ILE A CA 1
ATOM 573 C C . ILE A 1 70 ? 0.869 1.964 12.502 1.00 90.31 70 ILE A C 1
ATOM 575 O O . ILE A 1 70 ? 0.634 0.779 12.734 1.00 90.31 70 ILE A O 1
ATOM 579 N N . ASP A 1 71 ? 0.726 2.523 11.305 1.00 87.69 71 ASP A N 1
ATOM 580 C CA . ASP A 1 71 ? 0.464 1.760 10.090 1.00 87.69 71 ASP A CA 1
ATOM 581 C C . ASP A 1 71 ? 1.777 1.603 9.315 1.00 87.69 71 ASP A C 1
ATOM 583 O O . ASP A 1 71 ? 2.394 2.583 8.891 1.00 87.69 71 ASP A O 1
ATOM 587 N N . LEU A 1 72 ? 2.250 0.363 9.196 1.00 93.06 72 LEU A N 1
ATOM 588 C CA . LEU A 1 72 ? 3.482 0.034 8.489 1.00 93.06 72 LEU A CA 1
ATOM 589 C C . LEU A 1 72 ? 3.128 -0.491 7.103 1.00 93.06 72 LEU A C 1
ATOM 591 O O . LEU A 1 72 ? 2.528 -1.553 6.971 1.00 93.06 72 LEU A O 1
ATOM 595 N N . GLY A 1 73 ? 3.567 0.227 6.069 1.00 84.94 73 GLY A N 1
ATOM 596 C CA . GLY A 1 73 ? 3.258 -0.143 4.689 1.00 84.94 73 GLY A CA 1
ATOM 597 C C . GLY A 1 73 ? 1.864 0.296 4.242 1.00 84.94 73 GLY A C 1
ATOM 598 O O . GLY A 1 73 ? 1.239 -0.412 3.462 1.00 84.94 73 GLY A O 1
ATOM 599 N N . THR A 1 74 ? 1.427 1.485 4.669 1.00 86.69 74 THR A N 1
ATOM 600 C CA . THR A 1 74 ? 0.138 2.126 4.319 1.00 86.69 74 THR A CA 1
ATOM 601 C C . THR A 1 74 ? -0.090 2.354 2.807 1.00 86.69 74 THR A C 1
ATOM 603 O O . THR A 1 74 ? -1.134 2.835 2.375 1.00 86.69 74 THR A O 1
ATOM 606 N N . GLY A 1 75 ? 0.891 2.015 1.965 1.00 86.31 75 GLY A N 1
ATOM 607 C CA . GLY A 1 75 ? 0.826 2.226 0.524 1.00 86.31 75 GLY A CA 1
ATOM 608 C C . GLY A 1 75 ? 0.818 3.715 0.197 1.00 86.31 75 GLY A C 1
ATOM 609 O O . GLY A 1 75 ? 1.814 4.402 0.433 1.00 86.31 75 GLY A O 1
ATOM 610 N N . THR A 1 76 ? -0.299 4.191 -0.349 1.00 86.44 76 THR A N 1
ATOM 611 C CA . THR A 1 76 ? -0.498 5.594 -0.733 1.00 86.44 76 THR A CA 1
ATOM 612 C C . THR A 1 76 ? -0.757 6.501 0.473 1.00 86.44 76 THR A C 1
ATOM 614 O O . THR A 1 76 ? -0.418 7.681 0.426 1.00 86.44 76 THR A O 1
ATOM 617 N N . GLY A 1 77 ? -1.243 5.947 1.591 1.00 84.25 77 GLY A N 1
ATOM 618 C CA . GLY A 1 77 ? -1.427 6.671 2.853 1.00 84.25 77 GLY A CA 1
ATOM 619 C C . GLY A 1 77 ? -2.678 7.546 2.931 1.00 84.25 77 GLY A C 1
ATOM 620 O O . GLY A 1 77 ? -2.738 8.414 3.803 1.00 84.25 77 GLY A O 1
ATOM 621 N N . ILE A 1 78 ? -3.644 7.333 2.034 1.00 75.00 78 ILE A N 1
ATOM 622 C CA . ILE A 1 78 ? -4.944 8.022 2.021 1.00 75.00 78 ILE A CA 1
ATOM 623 C C . ILE A 1 78 ? -6.071 7.177 2.614 1.00 75.00 78 ILE A C 1
ATOM 625 O O . ILE A 1 78 ? -5.937 5.931 2.642 1.00 75.00 78 ILE A O 1
#